Protein AF-A0A6M0HWT9-F1 (afdb_monomer_lite)

Structure (mmCIF, N/CA/C/O backbone):
data_AF-A0A6M0HWT9-F1
#
_entry.id   AF-A0A6M0HWT9-F1
#
loop_
_atom_site.group_PDB
_atom_site.id
_atom_site.type_symbol
_atom_site.label_atom_id
_atom_site.label_alt_id
_atom_site.label_comp_id
_atom_site.label_asym_id
_atom_site.label_entity_id
_atom_site.label_seq_id
_atom_site.pdbx_PDB_ins_code
_atom_site.Cartn_x
_atom_site.Cartn_y
_atom_site.Cartn_z
_atom_site.occupancy
_atom_site.B_iso_or_equiv
_atom_site.auth_seq_id
_atom_site.auth_comp_id
_atom_site.auth_asym_id
_atom_site.auth_atom_id
_atom_site.pdbx_PDB_model_num
ATOM 1 N N . MET A 1 1 ? -15.357 2.278 -11.676 1.00 47.81 1 MET A N 1
ATOM 2 C CA . MET A 1 1 ? -15.151 2.379 -13.143 1.00 47.81 1 MET A CA 1
ATOM 3 C C . MET A 1 1 ? -14.505 1.081 -13.588 1.00 47.81 1 MET A C 1
ATOM 5 O O . MET A 1 1 ? -13.721 0.536 -12.830 1.00 47.81 1 MET A O 1
ATOM 9 N N . GLY A 1 2 ? -14.953 0.528 -14.715 1.00 47.91 2 GLY A N 1
ATOM 10 C CA . GLY A 1 2 ? -14.759 -0.881 -15.056 1.00 47.91 2 GLY A CA 1
ATOM 11 C C . GLY A 1 2 ? -13.309 -1.276 -15.316 1.00 47.91 2 GLY A C 1
ATOM 12 O O . GLY A 1 2 ? -12.551 -0.529 -15.932 1.00 47.91 2 GLY A O 1
ATOM 13 N N . 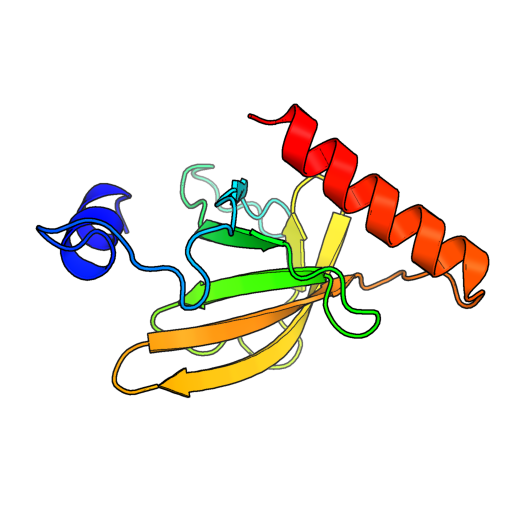LEU A 1 3 ? -12.996 -2.506 -14.904 1.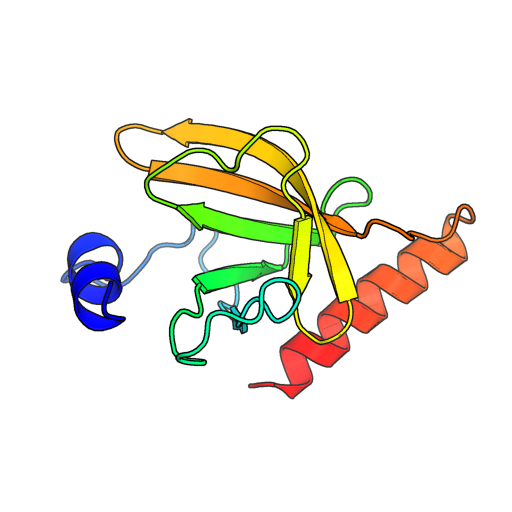00 55.16 3 LEU A N 1
ATOM 14 C CA . LEU A 1 3 ? -11.732 -3.218 -15.082 1.00 55.16 3 LEU A CA 1
ATOM 15 C C . LEU A 1 3 ? -11.163 -3.057 -16.500 1.00 55.16 3 LEU A C 1
ATOM 17 O O . LEU A 1 3 ? -9.961 -2.952 -16.644 1.00 55.16 3 LEU A O 1
ATOM 21 N N . THR A 1 4 ? -12.010 -2.945 -17.528 1.00 51.66 4 THR A N 1
ATOM 22 C CA . THR A 1 4 ? -11.645 -2.729 -18.938 1.00 51.66 4 THR A CA 1
ATOM 23 C C . THR A 1 4 ? -11.154 -1.328 -19.286 1.00 51.66 4 THR A C 1
ATOM 25 O O . THR A 1 4 ? -10.267 -1.232 -20.120 1.00 51.66 4 THR A O 1
ATOM 28 N N . LEU A 1 5 ? -11.685 -0.250 -18.696 1.00 54.03 5 LEU A N 1
ATOM 29 C CA . LEU A 1 5 ? -11.184 1.111 -18.947 1.00 54.03 5 LEU A CA 1
ATOM 30 C C . LEU A 1 5 ? -9.840 1.305 -18.243 1.00 54.03 5 LEU A C 1
ATOM 32 O O . LEU A 1 5 ? -8.897 1.833 -18.825 1.00 54.03 5 LEU A O 1
ATOM 36 N N . ASP A 1 6 ? -9.733 0.763 -17.033 1.00 49.78 6 ASP A N 1
ATOM 37 C CA . ASP A 1 6 ? -8.466 0.658 -16.326 1.00 49.78 6 ASP A CA 1
ATOM 38 C C . ASP A 1 6 ? -7.499 -0.259 -17.104 1.00 49.78 6 ASP A C 1
ATOM 40 O O . ASP A 1 6 ? -6.336 0.071 -17.266 1.00 49.78 6 ASP A O 1
ATOM 44 N N . HIS A 1 7 ? -7.964 -1.337 -17.736 1.00 48.91 7 HIS A N 1
ATOM 45 C CA . HIS A 1 7 ? -7.139 -2.181 -18.612 1.00 48.91 7 HIS A CA 1
ATOM 46 C C . HIS A 1 7 ? -6.912 -1.619 -20.027 1.00 48.91 7 HIS A C 1
ATOM 48 O O . HIS A 1 7 ? -6.130 -2.195 -20.758 1.00 48.91 7 HIS A O 1
ATOM 54 N N . LEU A 1 8 ? -7.561 -0.532 -20.448 1.00 46.06 8 LEU A N 1
ATOM 55 C CA . LEU A 1 8 ? -7.330 0.131 -21.747 1.00 46.06 8 LEU A CA 1
ATOM 56 C C . LEU A 1 8 ? -6.438 1.361 -21.592 1.00 46.06 8 LEU A C 1
ATOM 58 O O . LEU A 1 8 ? -5.646 1.681 -22.474 1.00 46.06 8 LEU A O 1
ATOM 62 N N . ILE A 1 9 ? -6.581 2.061 -20.466 1.00 48.38 9 ILE A N 1
ATOM 63 C CA . ILE A 1 9 ? -5.789 3.240 -20.133 1.00 48.38 9 ILE A CA 1
ATOM 64 C C . ILE A 1 9 ? -4.528 2.851 -19.339 1.00 48.38 9 ILE A C 1
ATOM 66 O O . ILE A 1 9 ? -3.483 3.479 -19.500 1.00 48.38 9 ILE A O 1
ATOM 70 N N . PHE A 1 10 ? -4.588 1.788 -18.525 1.00 49.56 10 PHE A N 1
ATOM 71 C CA . PHE A 1 10 ? -3.445 1.225 -17.788 1.00 49.56 10 PHE A CA 1
ATOM 72 C C . PHE A 1 10 ? -2.962 -0.125 -18.330 1.00 49.56 10 PHE A C 1
ATOM 74 O O . PHE A 1 10 ? -1.791 -0.467 -18.155 1.00 49.56 10 PHE A O 1
ATOM 81 N N . GLY A 1 11 ? -3.812 -0.881 -19.026 1.00 38.84 11 GLY A N 1
ATOM 82 C CA . GLY A 1 11 ? -3.373 -1.976 -19.888 1.00 38.84 11 GLY A CA 1
ATOM 83 C C . GLY A 1 11 ? -3.080 -1.403 -21.268 1.00 38.84 11 GLY A C 1
ATOM 84 O O . GLY A 1 11 ? -3.934 -1.169 -22.114 1.00 38.84 11 GLY A O 1
ATOM 85 N N . ASN A 1 12 ? -1.813 -1.081 -21.456 1.00 42.34 12 ASN A N 1
ATOM 86 C CA . ASN A 1 12 ? -1.285 -0.622 -22.721 1.00 42.34 12 ASN A CA 1
ATOM 87 C C . ASN A 1 12 ? -1.710 -1.632 -23.811 1.00 42.34 12 ASN A C 1
ATOM 89 O O . ASN A 1 12 ? -1.603 -2.836 -23.587 1.00 42.34 12 ASN A O 1
ATOM 93 N N . GLY A 1 13 ? -2.055 -1.192 -25.024 1.00 42.50 13 GLY A N 1
ATOM 94 C CA . GLY A 1 13 ? -2.100 -2.080 -26.204 1.00 42.50 13 GLY A CA 1
ATOM 95 C C . GLY A 1 13 ? -0.775 -2.832 -26.463 1.00 42.50 13 GLY A C 1
ATOM 96 O O . GLY A 1 13 ? -0.649 -3.521 -27.464 1.00 42.50 13 GLY A O 1
ATOM 97 N N . HIS A 1 14 ? 0.207 -2.660 -25.566 1.00 35.62 14 HIS A N 1
ATOM 98 C CA . HIS A 1 14 ? 1.416 -3.430 -25.291 1.00 35.62 14 HIS A CA 1
ATOM 99 C C . HIS A 1 14 ? 1.591 -3.604 -23.752 1.00 35.62 14 HIS A C 1
ATOM 101 O O . HIS A 1 14 ? 2.438 -2.932 -23.163 1.00 35.62 14 HIS A O 1
ATOM 107 N N . GLY A 1 15 ? 0.727 -4.400 -23.100 1.00 32.81 15 GLY A N 1
ATOM 108 C CA . GLY A 1 15 ? 0.473 -4.521 -21.644 1.00 32.81 15 GLY A CA 1
ATOM 109 C C . GLY A 1 15 ? 1.622 -4.222 -20.655 1.00 32.81 15 G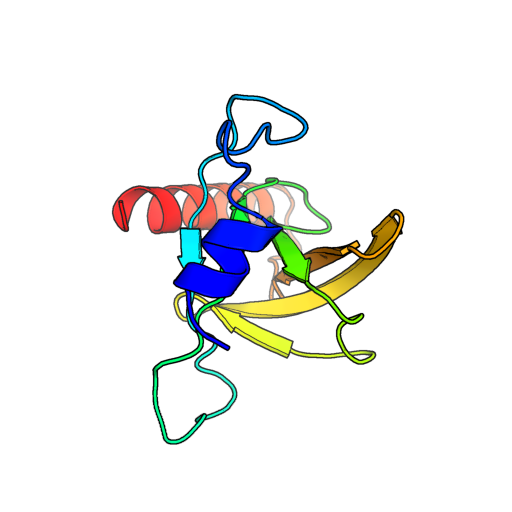LY A C 1
ATOM 110 O O . GLY A 1 15 ? 2.779 -4.530 -20.906 1.00 32.81 15 GLY A O 1
ATOM 111 N N . MET A 1 16 ? 1.270 -3.594 -19.521 1.00 50.06 16 MET A N 1
ATOM 112 C CA . MET A 1 16 ? 2.131 -3.027 -18.457 1.00 50.06 16 MET A CA 1
ATOM 113 C C . MET A 1 16 ? 3.622 -3.425 -18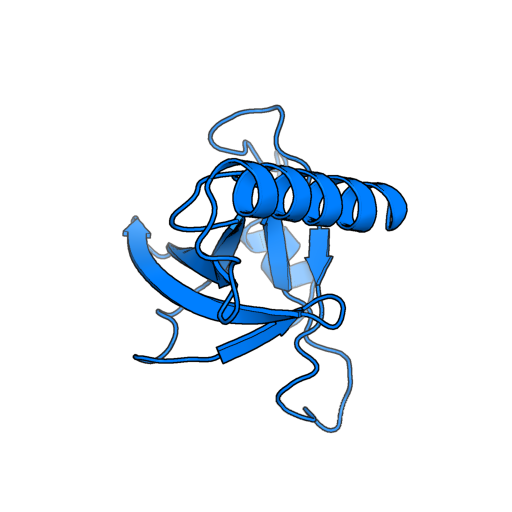.428 1.00 50.06 16 MET A C 1
ATOM 115 O O . MET A 1 16 ? 3.984 -4.526 -18.023 1.00 50.06 16 MET A O 1
ATOM 119 N N . LYS A 1 17 ? 4.495 -2.419 -18.590 1.00 36.66 17 LYS A N 1
ATOM 120 C CA . LYS A 1 17 ? 5.693 -2.316 -17.744 1.00 36.66 17 LYS A CA 1
ATOM 121 C C . LYS A 1 17 ? 5.253 -1.815 -16.368 1.00 36.66 17 LYS A C 1
ATOM 123 O O . LYS A 1 17 ? 4.976 -0.626 -16.201 1.00 36.66 17 LYS A O 1
ATOM 128 N N . SER A 1 18 ? 5.251 -2.686 -15.362 1.00 42.09 18 SER A N 1
ATOM 129 C CA . SER A 1 18 ? 5.617 -2.215 -14.022 1.00 42.09 18 SER A CA 1
ATOM 130 C C . SER A 1 18 ? 6.982 -1.508 -14.145 1.00 42.09 18 SER A C 1
ATOM 132 O O . SER A 1 18 ? 7.803 -1.955 -14.952 1.00 42.09 18 SER A O 1
ATOM 134 N N . PRO A 1 19 ? 7.275 -0.427 -13.394 1.00 44.19 19 PRO A N 1
ATOM 135 C CA . PRO A 1 19 ? 8.615 0.170 -13.388 1.00 44.19 19 PRO A CA 1
ATOM 136 C C . PRO A 1 19 ? 9.728 -0.871 -13.153 1.00 44.19 19 PRO A C 1
ATOM 138 O O . PRO A 1 19 ? 10.854 -0.674 -13.595 1.00 44.19 19 PRO A O 1
ATOM 141 N N . TYR A 1 20 ? 9.368 -2.001 -12.530 1.00 46.97 20 TYR A N 1
ATOM 142 C CA . TYR A 1 20 ? 10.154 -3.224 -12.412 1.00 46.97 20 TYR A CA 1
ATOM 143 C C . TYR A 1 20 ? 9.330 -4.400 -12.945 1.00 46.97 20 TYR A C 1
ATOM 145 O O . TYR A 1 20 ? 8.298 -4.729 -12.365 1.00 46.97 20 TYR A O 1
ATOM 153 N N . PHE A 1 21 ? 9.753 -5.024 -14.039 1.00 46.69 21 PHE A N 1
ATOM 154 C CA . PHE A 1 21 ? 9.044 -6.100 -14.748 1.00 46.69 21 PHE A CA 1
ATOM 155 C C . PHE A 1 21 ? 8.675 -7.360 -13.921 1.00 46.69 21 PHE A C 1
ATOM 157 O O . PHE A 1 21 ? 8.037 -8.249 -14.470 1.00 46.69 21 PHE A O 1
ATOM 164 N N . ASP A 1 22 ? 8.987 -7.414 -12.621 1.00 54.94 22 ASP A N 1
ATOM 165 C CA . ASP A 1 22 ? 8.732 -8.549 -11.716 1.00 54.94 22 ASP A CA 1
ATOM 166 C C . ASP A 1 22 ? 7.570 -8.352 -10.718 1.00 54.94 22 ASP A C 1
ATOM 168 O O . ASP A 1 22 ? 7.293 -9.231 -9.897 1.00 54.94 22 ASP A O 1
ATOM 172 N N . ASN A 1 23 ? 6.878 -7.207 -10.724 1.00 62.09 23 ASN A N 1
ATOM 173 C CA . ASN A 1 23 ? 5.878 -6.941 -9.683 1.00 62.09 23 ASN A CA 1
ATOM 174 C C . ASN A 1 23 ? 4.532 -7.615 -9.981 1.00 62.09 23 ASN A C 1
ATOM 176 O O . ASN A 1 23 ? 3.836 -7.254 -10.930 1.00 62.09 23 ASN A O 1
ATOM 180 N N . ARG A 1 24 ? 4.138 -8.545 -9.105 1.00 73.06 24 ARG A N 1
ATOM 181 C CA . ARG A 1 24 ? 2.798 -9.148 -9.077 1.00 73.06 24 ARG A CA 1
ATOM 182 C C . ARG A 1 24 ? 1.742 -8.091 -8.754 1.00 73.06 24 ARG A C 1
ATOM 184 O O . ARG A 1 24 ? 1.935 -7.267 -7.855 1.00 73.06 24 ARG A O 1
ATOM 191 N N . LEU A 1 25 ? 0.637 -8.138 -9.495 1.00 79.94 25 LEU A N 1
ATOM 192 C CA . LEU A 1 25 ? -0.526 -7.283 -9.295 1.00 79.94 25 LEU A CA 1
ATOM 193 C C . LEU A 1 25 ? -1.638 -8.080 -8.626 1.00 79.94 25 LEU A C 1
ATOM 195 O O . LEU A 1 25 ? -2.027 -9.136 -9.115 1.00 79.94 25 LEU A O 1
ATOM 199 N N . TYR A 1 26 ? -2.165 -7.531 -7.541 1.00 80.44 26 TYR A N 1
ATOM 200 C CA . TYR A 1 26 ? -3.258 -8.097 -6.766 1.00 80.44 26 TYR A CA 1
ATOM 201 C C . TYR A 1 26 ? -4.498 -7.236 -6.964 1.00 80.44 26 TYR A C 1
ATOM 203 O O . TYR A 1 26 ? -4.445 -6.011 -6.819 1.00 80.44 26 TYR A O 1
ATOM 211 N N . TRP A 1 27 ? -5.619 -7.869 -7.299 1.00 82.44 27 TRP A N 1
ATOM 212 C CA . TRP A 1 27 ? -6.916 -7.205 -7.321 1.00 82.44 27 TRP A CA 1
ATOM 213 C C . TRP A 1 27 ? -7.522 -7.264 -5.920 1.00 82.44 27 TRP A C 1
ATOM 215 O O . TRP A 1 27 ? -8.006 -8.313 -5.500 1.00 82.44 27 TRP A O 1
ATOM 225 N N . LEU A 1 28 ? -7.469 -6.151 -5.186 1.00 83.81 28 LEU A N 1
ATOM 226 C CA . LEU A 1 28 ? -7.979 -6.083 -3.814 1.00 83.81 28 LEU A CA 1
ATOM 227 C C . LEU A 1 28 ? -9.221 -5.203 -3.755 1.00 83.81 28 LEU A C 1
ATOM 229 O O . LEU A 1 28 ? -9.264 -4.119 -4.343 1.00 83.81 28 LEU A O 1
ATOM 233 N N . VAL A 1 29 ? -10.222 -5.676 -3.022 1.00 82.75 29 VAL A N 1
ATOM 234 C CA . VAL A 1 29 ? -11.462 -4.947 -2.754 1.00 82.75 29 VAL A CA 1
ATOM 235 C C . VAL A 1 29 ? -11.354 -4.313 -1.376 1.00 82.75 29 VAL A C 1
ATOM 237 O O . VAL A 1 29 ? -10.967 -4.981 -0.422 1.00 82.75 29 VAL A O 1
ATOM 240 N N . ASP A 1 30 ? -11.674 -3.023 -1.296 1.00 82.62 30 ASP A N 1
ATOM 241 C CA . ASP A 1 30 ? -11.781 -2.314 -0.023 1.00 82.62 30 ASP A CA 1
ATOM 242 C C . ASP A 1 30 ? -13.091 -2.701 0.671 1.00 82.62 30 ASP A C 1
ATOM 244 O O . ASP A 1 30 ? -14.172 -2.437 0.143 1.00 82.62 30 ASP A O 1
ATOM 248 N N . THR A 1 31 ? -12.989 -3.338 1.835 1.00 79.38 31 THR A N 1
ATOM 249 C CA . THR A 1 31 ? -14.134 -3.793 2.636 1.00 79.38 31 THR A CA 1
ATOM 250 C C . THR A 1 31 ? -14.495 -2.838 3.776 1.00 79.38 31 THR A C 1
ATOM 252 O O . THR A 1 31 ? -15.570 -2.977 4.360 1.00 79.38 31 THR A O 1
ATOM 255 N N . LEU A 1 32 ? -13.661 -1.827 4.066 1.00 73.00 32 LEU A N 1
ATOM 256 C CA . LEU A 1 32 ? -13.858 -0.898 5.192 1.00 73.00 32 LEU A CA 1
ATOM 257 C C . LEU A 1 32 ? -15.072 -0.003 4.961 1.00 73.00 32 LEU A C 1
ATOM 259 O O . LEU A 1 32 ? -15.867 0.290 5.855 1.00 73.00 32 LEU A O 1
ATOM 263 N N . ARG A 1 33 ? -15.206 0.459 3.720 1.00 62.59 33 ARG A N 1
ATOM 264 C CA . ARG A 1 33 ? -16.432 1.061 3.232 1.00 62.59 33 ARG A CA 1
ATOM 265 C C . ARG A 1 33 ? -17.244 -0.093 2.686 1.00 62.59 33 ARG A C 1
ATOM 267 O O . ARG A 1 33 ? -16.866 -0.663 1.673 1.00 62.59 33 ARG A O 1
ATOM 274 N N . GLN A 1 34 ? -18.371 -0.413 3.313 1.00 51.00 34 GLN A N 1
ATOM 275 C CA . GLN A 1 34 ? -19.443 -1.140 2.638 1.00 51.00 34 GLN A CA 1
ATOM 276 C C . GLN A 1 34 ? -19.896 -0.314 1.417 1.00 51.00 34 GLN A C 1
ATOM 278 O O . GLN A 1 34 ? -20.934 0.347 1.441 1.00 51.00 34 GLN A O 1
ATOM 283 N N . GLU A 1 35 ? -19.111 -0.285 0.338 1.00 48.78 35 GLU A N 1
ATOM 284 C CA . GLU A 1 35 ? -19.628 0.072 -0.968 1.00 48.78 35 GLU A CA 1
ATOM 285 C C . GLU A 1 35 ? -20.627 -1.028 -1.298 1.00 48.78 35 GLU A C 1
ATOM 287 O O . GLU A 1 35 ? -20.275 -2.177 -1.559 1.00 48.78 35 GLU A O 1
ATOM 292 N N . ARG A 1 36 ? -21.897 -0.632 -1.217 1.00 44.34 36 ARG A N 1
ATOM 293 C CA . ARG A 1 36 ? -23.152 -1.383 -1.354 1.00 44.34 36 ARG A CA 1
ATOM 294 C C . ARG A 1 36 ? -23.276 -2.240 -2.628 1.00 44.34 36 ARG A C 1
ATOM 296 O O . ARG A 1 36 ? -24.340 -2.792 -2.872 1.00 44.34 36 ARG A O 1
ATOM 303 N N . ASP A 1 37 ? -22.216 -2.333 -3.425 1.00 49.44 37 ASP A N 1
ATOM 304 C CA . ASP A 1 37 ? -22.160 -3.017 -4.711 1.00 49.44 37 ASP A CA 1
ATOM 305 C C . ASP A 1 37 ? -20.979 -4.005 -4.833 1.00 49.44 37 ASP A C 1
ATOM 307 O O . ASP A 1 37 ? -20.897 -4.705 -5.832 1.00 49.44 37 ASP A O 1
ATOM 311 N N . GLY A 1 38 ? -20.057 -4.096 -3.855 1.00 50.28 38 GLY A N 1
ATOM 312 C CA . GLY A 1 38 ? -19.025 -5.153 -3.782 1.00 50.28 38 GLY A CA 1
ATOM 313 C C . GLY A 1 38 ? -18.110 -5.318 -5.012 1.00 50.28 38 GLY A C 1
ATOM 314 O O . GLY A 1 38 ? -17.474 -6.357 -5.166 1.00 50.28 38 GLY A O 1
ATOM 315 N N . ARG A 1 39 ? -18.070 -4.333 -5.920 1.00 53.25 39 ARG A N 1
ATOM 316 C CA . ARG A 1 39 ? -17.563 -4.496 -7.299 1.00 53.25 39 ARG A CA 1
ATOM 317 C C . ARG A 1 39 ? -16.359 -3.627 -7.669 1.00 53.25 39 ARG A C 1
ATOM 319 O O . ARG A 1 39 ? -15.783 -3.842 -8.732 1.00 53.25 39 ARG A O 1
ATOM 326 N N . ASN A 1 40 ? -15.947 -2.672 -6.834 1.00 65.88 40 ASN A N 1
ATOM 327 C CA . ASN A 1 40 ? -14.828 -1.773 -7.146 1.00 65.88 40 ASN A CA 1
ATOM 328 C C . ASN A 1 40 ? -13.546 -2.197 -6.414 1.00 65.88 40 ASN A C 1
ATOM 330 O O . ASN A 1 40 ? -13.145 -1.587 -5.423 1.00 65.88 40 ASN A O 1
ATOM 334 N N . GLY A 1 41 ? -12.893 -3.246 -6.912 1.00 72.88 41 GLY A N 1
ATOM 335 C CA . GLY A 1 41 ? -11.503 -3.509 -6.547 1.00 72.88 41 GLY A CA 1
ATOM 336 C C . GLY A 1 41 ? -10.546 -2.513 -7.206 1.00 72.88 41 GLY A C 1
ATOM 337 O O . GLY A 1 41 ? -10.912 -1.781 -8.127 1.00 72.88 41 GLY A O 1
ATOM 338 N N . ARG A 1 42 ? -9.312 -2.464 -6.709 1.00 80.75 42 ARG A N 1
ATOM 339 C CA . ARG A 1 42 ? -8.206 -1.716 -7.317 1.00 80.75 42 ARG A CA 1
ATOM 340 C C . ARG A 1 42 ? -7.001 -2.632 -7.474 1.00 80.75 42 ARG A C 1
ATOM 342 O O . ARG A 1 42 ? -6.877 -3.639 -6.776 1.00 80.75 42 ARG A O 1
ATOM 349 N N . LEU A 1 43 ? -6.108 -2.267 -8.388 1.00 83.88 43 LEU A N 1
ATOM 350 C CA . LEU A 1 43 ? -4.838 -2.960 -8.573 1.00 83.88 43 LEU A CA 1
ATOM 351 C C . LEU A 1 43 ? -3.817 -2.482 -7.541 1.00 83.88 43 LEU A C 1
ATOM 353 O O . LEU A 1 43 ? -3.565 -1.281 -7.410 1.00 83.88 43 LEU A O 1
ATOM 357 N N . TYR A 1 44 ? -3.207 -3.446 -6.860 1.00 85.81 44 TYR A N 1
ATOM 358 C CA . TYR A 1 44 ? -2.156 -3.230 -5.880 1.00 85.81 44 TYR A CA 1
ATOM 359 C C . TYR A 1 44 ? -0.899 -4.020 -6.231 1.00 85.81 44 TYR A C 1
ATOM 361 O O . TYR A 1 44 ? -0.970 -5.143 -6.716 1.00 85.81 44 TYR A O 1
ATOM 369 N N . THR A 1 45 ? 0.262 -3.460 -5.922 1.00 87.88 45 THR A N 1
ATOM 370 C CA . THR A 1 45 ? 1.552 -4.154 -5.929 1.00 87.88 45 THR A CA 1
ATOM 371 C C . THR A 1 45 ? 2.105 -4.213 -4.516 1.00 87.88 45 THR A C 1
ATOM 373 O O . THR A 1 45 ? 2.056 -3.220 -3.787 1.00 87.88 45 THR A O 1
ATOM 376 N N . TYR A 1 46 ? 2.683 -5.350 -4.148 1.00 88.00 46 TYR A N 1
ATOM 377 C CA . TYR A 1 46 ? 3.424 -5.488 -2.898 1.00 88.00 46 TYR A CA 1
ATOM 378 C C . TYR A 1 46 ? 4.805 -4.826 -3.016 1.00 88.00 46 TYR A C 1
ATOM 380 O O . TYR A 1 46 ? 5.521 -5.076 -3.984 1.00 88.00 46 TYR A O 1
ATOM 388 N N . MET A 1 47 ? 5.191 -4.005 -2.035 1.00 85.50 47 MET A N 1
ATOM 389 C CA . MET A 1 47 ? 6.481 -3.292 -2.021 1.00 85.50 47 MET A CA 1
ATOM 390 C C . MET A 1 47 ? 7.348 -3.555 -0.778 1.00 85.50 47 MET A C 1
ATOM 392 O O . MET A 1 47 ? 8.488 -3.103 -0.741 1.00 85.50 47 MET A O 1
ATOM 396 N N . GLY A 1 48 ? 6.839 -4.298 0.214 1.00 82.69 48 GLY A N 1
ATOM 397 C CA . GLY A 1 48 ? 7.622 -4.872 1.321 1.00 82.69 48 GLY A CA 1
ATOM 398 C C . GLY A 1 48 ? 8.419 -3.907 2.207 1.00 82.69 48 GLY A C 1
ATOM 399 O O . GLY A 1 48 ? 9.319 -4.354 2.911 1.00 82.69 48 GLY A O 1
ATOM 400 N N . GLY A 1 49 ? 8.137 -2.603 2.178 1.00 82.62 49 GLY A N 1
ATOM 401 C CA . GLY A 1 49 ? 8.822 -1.627 3.023 1.00 82.62 49 GLY A CA 1
ATOM 402 C C . GLY A 1 49 ? 8.252 -1.597 4.442 1.00 82.62 49 GLY A C 1
ATOM 403 O O . GLY A 1 49 ? 7.094 -1.941 4.653 1.00 82.62 49 GLY A O 1
ATOM 404 N N . PHE A 1 50 ? 9.027 -1.113 5.416 1.00 77.31 50 PHE A N 1
ATOM 405 C CA . PHE A 1 50 ? 8.532 -0.880 6.784 1.00 77.31 50 PHE A CA 1
ATOM 406 C C . PHE A 1 50 ? 7.491 0.246 6.853 1.00 77.31 50 PHE A C 1
ATOM 408 O O . PHE A 1 50 ? 6.547 0.172 7.631 1.00 77.31 50 PHE A O 1
ATOM 415 N N . GLY A 1 51 ? 7.639 1.274 6.011 1.00 83.00 51 GLY A N 1
ATOM 416 C CA . GLY A 1 51 ? 6.715 2.410 5.964 1.00 83.00 51 GLY A CA 1
ATOM 417 C C . GLY A 1 51 ? 5.472 2.179 5.106 1.00 83.00 51 GLY A C 1
ATOM 418 O O . GLY A 1 51 ? 4.449 2.791 5.366 1.00 83.00 51 GLY A O 1
ATOM 419 N N . ALA A 1 52 ? 5.537 1.309 4.096 1.00 88.75 52 ALA A N 1
ATOM 420 C CA . ALA A 1 52 ? 4.402 0.979 3.240 1.00 88.75 52 ALA A CA 1
ATOM 421 C C . ALA A 1 52 ? 4.570 -0.423 2.654 1.00 88.75 52 ALA A C 1
ATOM 423 O O . ALA A 1 52 ? 5.650 -0.785 2.181 1.00 88.75 52 ALA A O 1
ATOM 424 N N . GLN A 1 53 ? 3.493 -1.202 2.668 1.00 92.19 53 GLN A N 1
ATOM 425 C CA . GLN A 1 53 ? 3.504 -2.601 2.238 1.00 92.19 53 GLN A CA 1
ATOM 426 C C . GLN A 1 53 ? 2.839 -2.771 0.874 1.00 92.19 53 GLN A C 1
ATOM 428 O O . GLN A 1 53 ? 3.231 -3.651 0.106 1.00 92.19 53 GLN A O 1
ATOM 433 N N . LEU A 1 54 ? 1.883 -1.897 0.553 1.00 90.62 54 LEU A N 1
ATOM 434 C CA . LEU A 1 54 ? 1.125 -1.920 -0.688 1.00 90.62 54 LEU A CA 1
ATOM 435 C C . LEU A 1 54 ? 1.277 -0.605 -1.448 1.00 90.62 54 LEU A C 1
ATOM 437 O O . LEU A 1 54 ? 1.433 0.466 -0.865 1.00 90.62 54 LEU A O 1
ATOM 441 N N . ARG A 1 55 ? 1.177 -0.697 -2.768 1.00 90.00 55 ARG A N 1
ATOM 442 C CA . ARG A 1 55 ? 1.145 0.440 -3.684 1.00 90.00 55 ARG A CA 1
ATOM 443 C C . ARG A 1 55 ? -0.008 0.275 -4.662 1.00 90.00 55 ARG A C 1
ATOM 445 O O . ARG A 1 55 ? -0.150 -0.805 -5.219 1.00 90.00 55 ARG A O 1
ATOM 452 N N . SER A 1 56 ? -0.798 1.320 -4.883 1.00 88.06 56 SER A N 1
ATOM 453 C CA . SER A 1 56 ? -1.850 1.364 -5.905 1.00 88.06 56 SER A CA 1
ATOM 454 C C . SER A 1 56 ? -1.571 2.445 -6.944 1.00 88.06 56 SER A C 1
ATOM 456 O O . SER A 1 56 ? -0.867 3.425 -6.685 1.00 88.06 56 SER A O 1
ATOM 458 N N . PHE A 1 57 ? -2.150 2.266 -8.130 1.00 83.81 57 PHE A N 1
ATOM 459 C CA . PHE A 1 57 ? -2.154 3.273 -9.185 1.00 83.81 57 PHE A CA 1
ATOM 460 C C . PHE A 1 57 ? -3.570 3.818 -9.341 1.00 83.81 57 PHE A C 1
ATOM 462 O O . PHE A 1 57 ? -4.499 3.073 -9.644 1.00 83.81 57 PHE A O 1
ATOM 469 N N . GLU A 1 58 ? -3.737 5.115 -9.104 1.00 83.56 58 GLU A N 1
ATOM 470 C CA . GLU A 1 58 ? -5.039 5.777 -9.041 1.00 83.56 58 GLU A CA 1
ATOM 471 C C . GLU A 1 58 ? -5.061 7.046 -9.899 1.00 83.56 58 GLU A C 1
ATOM 473 O O . GLU A 1 58 ? -4.028 7.629 -10.224 1.00 83.56 58 GLU A O 1
ATOM 478 N N . TRP A 1 59 ? -6.255 7.501 -10.272 1.00 80.12 59 TRP A N 1
ATOM 479 C CA . TRP A 1 59 ? -6.444 8.765 -10.998 1.00 80.12 59 TRP A CA 1
ATOM 480 C C . TRP A 1 59 ? -6.328 9.993 -10.087 1.00 80.12 59 TRP A C 1
ATOM 482 O O . TRP A 1 59 ? -5.866 11.072 -10.475 1.00 80.12 59 TRP A O 1
ATOM 492 N N . THR A 1 60 ? -6.755 9.830 -8.841 1.00 84.94 60 THR A N 1
ATOM 493 C CA . THR A 1 60 ? -6.837 10.891 -7.843 1.00 84.94 60 THR A CA 1
ATOM 494 C C . THR A 1 60 ? -6.021 10.518 -6.625 1.00 84.94 60 THR A C 1
ATOM 496 O O . THR A 1 60 ? -5.884 9.341 -6.305 1.00 84.94 60 THR A O 1
ATOM 499 N N . HIS A 1 61 ? -5.504 11.527 -5.926 1.00 87.06 61 HIS A N 1
ATOM 500 C CA . HIS A 1 61 ? -4.865 11.289 -4.642 1.00 87.06 61 HIS A CA 1
ATOM 501 C C . HIS A 1 61 ? -5.870 10.690 -3.653 1.00 87.06 61 HIS A C 1
ATOM 503 O O . HIS A 1 61 ? -7.022 11.145 -3.630 1.00 87.06 61 HIS A O 1
ATOM 509 N N . PRO A 1 62 ? -5.453 9.706 -2.836 1.00 89.31 62 PRO A N 1
ATOM 510 C CA . PRO A 1 62 ? -6.251 9.298 -1.694 1.00 89.31 62 PRO A CA 1
ATOM 511 C C . PRO A 1 62 ? -6.454 10.506 -0.779 1.00 89.31 62 PRO A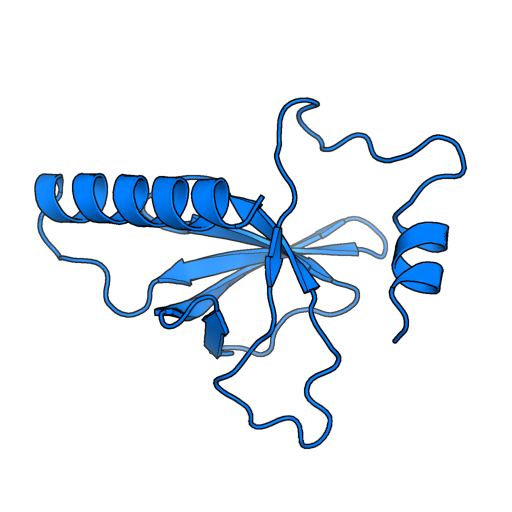 C 1
ATOM 513 O O . PRO A 1 62 ? -5.606 11.404 -0.698 1.00 89.31 62 PRO A O 1
ATOM 516 N N . ARG A 1 63 ? -7.595 10.555 -0.094 1.00 88.25 63 ARG A N 1
ATOM 517 C CA . ARG A 1 63 ? -7.862 11.640 0.854 1.00 88.25 63 ARG A CA 1
ATOM 518 C C . ARG A 1 63 ? -6.840 11.586 2.000 1.00 88.25 63 ARG A C 1
ATOM 520 O O . ARG A 1 63 ? -6.384 10.499 2.362 1.00 88.25 63 ARG A O 1
ATOM 527 N N . PRO A 1 64 ? -6.490 12.728 2.613 1.00 83.94 64 PRO A N 1
ATOM 528 C CA . PRO A 1 64 ? -5.658 12.729 3.811 1.00 83.94 64 PRO A CA 1
ATOM 529 C C . PRO A 1 64 ? -6.258 11.822 4.893 1.00 83.94 64 PRO A C 1
ATOM 531 O O . PRO A 1 64 ? -7.438 11.945 5.220 1.00 83.94 64 PRO A O 1
ATOM 534 N N . GLY A 1 65 ? -5.457 10.889 5.411 1.00 86.50 65 GLY A N 1
ATOM 535 C CA . GLY A 1 65 ? -5.903 9.908 6.404 1.00 86.50 65 GLY A CA 1
ATOM 536 C C . GLY A 1 65 ? -6.883 8.856 5.876 1.00 86.50 65 GLY A C 1
ATOM 537 O O . GLY A 1 65 ? -7.517 8.179 6.683 1.00 86.50 65 GLY A O 1
ATOM 538 N N . GLU A 1 66 ? -7.036 8.713 4.554 1.00 89.31 66 GLU A N 1
ATOM 539 C CA . GLU A 1 66 ? -7.868 7.665 3.966 1.00 89.31 66 GLU A CA 1
ATOM 540 C C . GLU A 1 66 ? -7.393 6.288 4.417 1.00 89.31 66 GLU A C 1
ATOM 542 O O . GLU A 1 66 ? -6.202 5.978 4.365 1.00 89.31 66 GLU A O 1
ATOM 547 N N . ARG A 1 67 ? -8.351 5.469 4.849 1.00 91.44 67 ARG A N 1
ATOM 548 C CA . ARG A 1 67 ? -8.121 4.095 5.272 1.00 91.44 67 ARG A CA 1
ATOM 549 C C . ARG A 1 67 ? -8.917 3.139 4.409 1.00 91.44 67 ARG A C 1
ATOM 551 O O . ARG A 1 67 ? -9.993 3.502 3.931 1.00 91.44 67 ARG A O 1
ATOM 558 N N . ARG A 1 68 ? -8.372 1.943 4.226 1.00 89.06 68 ARG A N 1
ATOM 559 C CA . ARG A 1 68 ? -8.967 0.851 3.458 1.00 89.06 68 ARG A CA 1
ATOM 560 C C . ARG A 1 68 ? -8.742 -0.456 4.187 1.00 89.06 68 ARG A C 1
ATOM 562 O O . ARG A 1 68 ? -7.691 -0.643 4.792 1.00 89.06 68 ARG A O 1
ATOM 569 N N . GLU A 1 69 ? -9.701 -1.357 4.102 1.00 89.38 69 GLU A N 1
ATOM 570 C CA . GLU A 1 69 ? -9.554 -2.717 4.608 1.00 89.38 69 GLU A CA 1
ATOM 571 C C . GLU A 1 69 ? -9.337 -3.605 3.398 1.00 89.38 69 GLU A C 1
ATOM 573 O O . GLU A 1 69 ? -10.202 -3.729 2.538 1.00 89.38 69 GLU A O 1
ATOM 578 N N . LEU A 1 70 ? -8.130 -4.136 3.278 1.00 86.62 70 LEU A N 1
ATOM 579 C CA . LEU A 1 70 ? -7.693 -4.918 2.135 1.00 86.62 70 LEU A CA 1
ATOM 580 C C . LEU A 1 70 ? -7.244 -6.262 2.680 1.00 86.62 70 LEU A C 1
ATOM 582 O O . LEU A 1 70 ? -6.376 -6.305 3.548 1.00 86.62 70 LEU A O 1
ATOM 586 N N . ASN A 1 71 ? -7.837 -7.350 2.190 1.00 84.44 71 ASN A N 1
ATOM 587 C CA . ASN A 1 71 ? -7.541 -8.692 2.693 1.00 84.44 71 ASN A CA 1
ATOM 588 C C . ASN A 1 71 ? -7.651 -8.787 4.238 1.00 84.44 71 ASN A C 1
ATOM 590 O O . ASN A 1 71 ? -6.731 -9.224 4.924 1.00 84.44 71 ASN A O 1
ATOM 594 N N . GLY A 1 72 ? -8.744 -8.267 4.809 1.00 84.25 72 GLY A N 1
ATOM 595 C CA . GLY A 1 72 ? -8.992 -8.309 6.258 1.00 84.25 72 GLY A CA 1
ATOM 596 C C . GLY A 1 72 ? -8.026 -7.481 7.118 1.00 84.25 72 GLY A C 1
ATOM 597 O O . GLY A 1 72 ? -8.053 -7.584 8.343 1.00 84.25 72 GLY A O 1
ATOM 598 N N . ARG A 1 73 ? -7.167 -6.661 6.501 1.00 89.50 73 ARG A N 1
ATOM 599 C CA . ARG A 1 73 ? -6.171 -5.818 7.174 1.00 89.50 73 ARG A CA 1
ATOM 600 C C . ARG A 1 73 ? -6.433 -4.348 6.867 1.00 89.50 73 ARG A C 1
ATOM 602 O O . ARG A 1 73 ? -6.711 -3.981 5.728 1.00 89.50 73 ARG A O 1
ATOM 609 N N . GLU A 1 74 ? -6.310 -3.49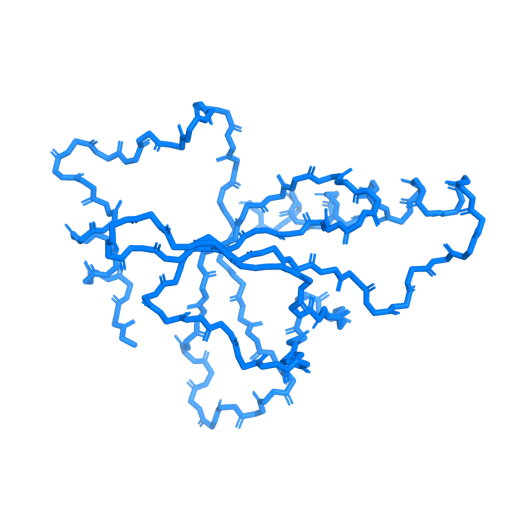0 7.876 1.00 92.31 74 GLU A N 1
ATOM 610 C CA . GLU A 1 74 ? -6.509 -2.046 7.723 1.00 92.31 74 GLU A CA 1
ATOM 611 C C . GLU A 1 74 ? -5.209 -1.360 7.279 1.00 92.31 74 GLU A C 1
ATOM 613 O O . GLU A 1 74 ? -4.174 -1.436 7.949 1.00 92.31 74 GLU A O 1
ATOM 618 N N . TYR A 1 75 ? -5.287 -0.636 6.167 1.00 92.69 75 TYR A N 1
ATOM 619 C CA . TYR A 1 75 ? -4.216 0.174 5.611 1.00 92.69 75 TYR A CA 1
ATOM 620 C C . TYR A 1 75 ? -4.608 1.647 5.587 1.00 92.69 75 TYR A C 1
ATOM 622 O O . TYR A 1 75 ? -5.762 1.990 5.344 1.00 92.69 75 TYR A O 1
ATOM 630 N N . ILE A 1 76 ? -3.634 2.528 5.780 1.00 93.50 76 ILE A N 1
ATOM 631 C CA . ILE A 1 76 ? -3.771 3.979 5.682 1.00 93.50 76 ILE A CA 1
ATOM 632 C C . ILE A 1 76 ? -2.912 4.513 4.539 1.00 93.50 76 ILE A C 1
ATOM 634 O O . ILE A 1 76 ? -1.811 4.018 4.287 1.00 93.50 76 ILE A O 1
ATOM 638 N N . ALA A 1 77 ? -3.416 5.530 3.842 1.00 93.12 77 ALA A N 1
ATOM 639 C CA . ALA A 1 77 ? -2.646 6.260 2.848 1.00 93.12 77 ALA A CA 1
ATOM 640 C C . ALA A 1 77 ? -1.404 6.873 3.515 1.00 93.12 77 ALA A C 1
ATOM 642 O O . ALA A 1 77 ? -1.516 7.717 4.404 1.00 93.12 77 ALA A O 1
ATOM 643 N N . PHE A 1 78 ? -0.223 6.426 3.091 1.00 92.00 78 PHE A N 1
ATOM 644 C CA . PHE A 1 78 ? 1.060 6.827 3.663 1.00 92.00 78 PHE A CA 1
ATOM 645 C C . PHE A 1 78 ? 1.676 7.988 2.892 1.00 92.00 78 PHE A C 1
ATOM 647 O O . PHE A 1 78 ? 2.054 9.013 3.452 1.00 92.00 78 PHE A O 1
ATOM 654 N N . SER A 1 79 ? 1.757 7.834 1.577 1.00 90.69 79 SER A N 1
ATOM 655 C CA . SER A 1 79 ? 2.229 8.873 0.678 1.00 90.69 79 SER A CA 1
ATOM 656 C C . SER A 1 79 ? 1.561 8.709 -0.673 1.00 90.69 79 SER A C 1
ATOM 658 O O . SER A 1 79 ? 1.054 7.642 -1.018 1.00 90.69 79 SER A O 1
ATOM 660 N N . SER A 1 80 ? 1.522 9.787 -1.442 1.00 91.00 80 SER A N 1
ATOM 661 C CA . SER A 1 80 ? 1.107 9.695 -2.830 1.00 91.00 80 SER A CA 1
ATOM 662 C C . SER A 1 80 ? 1.840 10.717 -3.678 1.00 91.00 80 SER A C 1
ATOM 664 O O . SER A 1 80 ? 2.067 11.850 -3.255 1.00 91.00 80 SER A O 1
ATOM 666 N N . THR A 1 81 ? 2.213 10.316 -4.882 1.00 89.12 81 THR A N 1
ATOM 667 C CA . THR A 1 81 ? 2.939 11.151 -5.836 1.00 89.12 81 THR A CA 1
ATOM 668 C C . THR A 1 81 ? 2.276 11.058 -7.193 1.00 89.12 81 THR A C 1
ATOM 670 O O . THR A 1 81 ? 1.952 9.979 -7.686 1.00 89.12 81 THR A O 1
ATOM 673 N N . ARG A 1 82 ? 2.059 12.215 -7.818 1.00 84.38 82 ARG A N 1
ATOM 674 C CA . ARG A 1 82 ? 1.514 12.284 -9.169 1.00 84.38 82 ARG A CA 1
ATOM 675 C C . ARG A 1 82 ? 2.647 12.272 -10.188 1.00 84.38 82 ARG A C 1
ATOM 677 O O . ARG A 1 82 ? 3.565 13.081 -10.113 1.00 84.38 82 ARG A O 1
ATOM 684 N N . SER A 1 83 ? 2.541 11.385 -11.166 1.00 78.81 83 SER A N 1
ATOM 685 C CA . SER A 1 83 ? 3.346 11.381 -12.379 1.00 78.81 83 SER A CA 1
ATOM 686 C C . SER A 1 83 ? 2.404 11.517 -13.570 1.00 78.81 83 SER A C 1
ATOM 688 O O . SER A 1 83 ? 1.603 10.621 -13.847 1.00 78.81 83 SER A O 1
ATOM 690 N N . TRP A 1 84 ? 2.469 12.667 -14.245 1.00 79.06 84 TRP A N 1
ATOM 691 C CA . TRP A 1 84 ? 1.529 13.049 -15.302 1.00 79.06 84 TRP A CA 1
ATOM 692 C C . TRP A 1 84 ? 0.070 12.964 -14.825 1.00 79.06 84 TRP A C 1
ATOM 694 O O . TRP A 1 84 ? -0.331 13.717 -13.939 1.00 79.06 84 TRP A O 1
ATOM 704 N N . LEU A 1 85 ? -0.724 12.054 -15.386 1.00 78.44 85 LEU A N 1
ATOM 705 C CA . LEU A 1 85 ? -2.138 11.874 -15.049 1.00 78.44 85 LEU A CA 1
ATOM 706 C C . LEU A 1 85 ? -2.369 10.812 -13.963 1.00 78.44 85 LEU A C 1
ATOM 708 O O . LEU A 1 85 ? -3.498 10.633 -13.518 1.00 78.44 85 LEU A O 1
ATOM 712 N N . ARG A 1 86 ? -1.315 10.108 -13.536 1.00 77.12 86 ARG A N 1
ATOM 713 C CA . ARG A 1 86 ? -1.396 8.965 -12.624 1.00 77.12 86 ARG A CA 1
ATOM 714 C C . ARG A 1 86 ? -0.895 9.336 -11.240 1.00 77.12 86 ARG A C 1
ATOM 716 O O . ARG A 1 86 ? 0.126 10.004 -11.107 1.00 77.12 86 ARG A O 1
ATOM 723 N N . VAL A 1 87 ? -1.565 8.842 -10.214 1.00 85.19 87 VAL A N 1
ATOM 724 C CA . VAL A 1 87 ? -1.122 8.903 -8.826 1.00 85.19 87 VAL A CA 1
ATOM 725 C C . VAL A 1 87 ? -0.625 7.528 -8.401 1.00 85.19 87 VAL A C 1
ATOM 727 O O . VAL A 1 87 ? -1.345 6.540 -8.498 1.00 85.19 87 VAL A O 1
ATOM 730 N N . ASP A 1 88 ? 0.623 7.473 -7.957 1.00 88.38 88 ASP A N 1
ATOM 731 C CA . ASP A 1 88 ? 1.178 6.352 -7.207 1.00 88.38 88 ASP A CA 1
ATOM 732 C C . ASP A 1 88 ? 0.851 6.604 -5.734 1.00 88.38 88 ASP A C 1
ATOM 734 O O . ASP A 1 88 ? 1.209 7.655 -5.199 1.00 88.38 88 ASP A O 1
ATOM 738 N N . ALA A 1 89 ? 0.094 5.707 -5.110 1.00 90.62 89 ALA A N 1
ATOM 739 C CA . ALA A 1 89 ? -0.282 5.816 -3.709 1.00 90.62 89 ALA A CA 1
ATOM 740 C C . ALA A 1 89 ? 0.308 4.645 -2.926 1.00 90.62 89 ALA A C 1
ATOM 742 O O . ALA A 1 89 ? 0.043 3.482 -3.228 1.00 90.62 89 ALA A O 1
ATOM 743 N N . ALA A 1 90 ? 1.095 4.962 -1.902 1.00 92.38 90 ALA A N 1
ATOM 744 C CA . ALA A 1 90 ? 1.650 4.001 -0.967 1.00 92.38 90 ALA A CA 1
ATOM 745 C C . ALA A 1 90 ? 0.728 3.855 0.249 1.00 92.38 90 ALA A C 1
ATOM 747 O O . ALA A 1 90 ? 0.222 4.843 0.786 1.00 92.38 90 ALA A O 1
ATOM 748 N N . TRP A 1 91 ? 0.552 2.618 0.701 1.00 93.00 91 TRP A N 1
ATOM 749 C CA . TRP A 1 91 ? -0.356 2.239 1.776 1.00 93.00 91 TRP A CA 1
ATOM 750 C C . TRP A 1 91 ? 0.403 1.505 2.879 1.00 93.00 91 TRP A C 1
ATOM 752 O O . TRP A 1 91 ? 1.098 0.513 2.628 1.00 93.00 91 TRP A O 1
ATOM 762 N N . ALA A 1 92 ? 0.253 2.004 4.102 1.00 93.88 92 ALA A N 1
ATOM 763 C CA . ALA A 1 92 ? 0.871 1.471 5.309 1.00 93.88 92 ALA A CA 1
ATOM 764 C C . ALA A 1 92 ? -0.148 0.697 6.137 1.00 93.88 92 ALA A C 1
ATOM 766 O O . ALA A 1 92 ? -1.277 1.148 6.295 1.00 93.88 92 ALA A O 1
ATOM 767 N N . LEU A 1 93 ? 0.248 -0.437 6.702 1.00 93.44 93 LEU A N 1
ATOM 768 C CA . LEU A 1 93 ? -0.550 -1.158 7.683 1.00 93.44 93 LEU A CA 1
ATOM 769 C C . LEU A 1 93 ? -0.733 -0.284 8.935 1.00 93.44 93 LEU A C 1
ATOM 771 O O . LEU A 1 93 ? 0.243 0.217 9.492 1.00 93.44 93 LEU A O 1
ATOM 775 N N . VAL A 1 94 ? -1.974 -0.116 9.398 1.00 91.00 94 VAL A N 1
ATOM 776 C CA . VAL A 1 94 ? -2.286 0.758 10.548 1.00 91.00 94 VAL A CA 1
ATOM 777 C C . VAL A 1 94 ? -1.720 0.209 11.860 1.00 91.00 94 VAL A C 1
ATOM 779 O O . VAL A 1 94 ? -1.291 0.976 12.719 1.00 91.00 94 VAL A O 1
ATOM 782 N N . ARG A 1 95 ? -1.722 -1.116 12.028 1.00 88.25 95 ARG A N 1
ATOM 783 C CA . ARG A 1 95 ? -1.314 -1.802 13.264 1.00 88.25 95 ARG A CA 1
ATOM 784 C C . ARG A 1 95 ? -0.054 -2.636 13.055 1.00 88.25 95 ARG A C 1
ATOM 786 O O . ARG A 1 95 ? -0.046 -3.826 13.349 1.00 88.25 95 ARG A O 1
ATOM 793 N N . MET A 1 96 ? 0.995 -2.020 12.512 1.00 87.38 96 MET A N 1
ATOM 794 C CA . MET A 1 96 ? 2.295 -2.685 12.423 1.00 87.38 96 MET A CA 1
ATOM 795 C C . MET A 1 96 ? 2.854 -2.936 13.836 1.00 87.38 96 MET A C 1
ATOM 797 O O . MET A 1 96 ? 2.837 -2.007 14.652 1.00 87.38 96 MET A O 1
ATOM 801 N N . PRO A 1 97 ? 3.353 -4.148 14.140 1.00 88.31 97 PRO A N 1
ATOM 802 C CA . PRO A 1 97 ? 4.043 -4.409 15.396 1.00 88.31 97 PRO A CA 1
ATOM 803 C C . PRO A 1 97 ? 5.236 -3.457 15.598 1.00 88.31 97 PRO A C 1
ATOM 805 O O . PRO A 1 97 ? 5.933 -3.138 14.632 1.00 88.31 97 PRO A O 1
ATOM 808 N N . PRO A 1 98 ? 5.493 -2.989 16.832 1.00 85.06 98 PRO A N 1
ATOM 809 C CA . PRO A 1 98 ? 6.596 -2.070 17.110 1.00 85.06 98 PRO A CA 1
ATOM 810 C C . PRO A 1 98 ? 7.971 -2.756 17.058 1.00 85.06 98 PRO A C 1
ATOM 812 O O . PRO A 1 98 ? 8.981 -2.080 16.859 1.00 85.06 98 PRO A O 1
ATOM 815 N N . GLY A 1 99 ? 8.032 -4.080 17.247 1.00 90.50 99 GLY A N 1
ATOM 816 C CA . GLY A 1 99 ? 9.267 -4.855 17.155 1.00 90.50 99 GLY A CA 1
ATOM 817 C C . GLY A 1 99 ? 9.710 -5.059 15.706 1.00 90.50 99 GLY A C 1
ATOM 818 O O . GLY A 1 99 ? 8.901 -5.409 14.854 1.00 90.50 99 GLY A O 1
ATOM 819 N N . LEU A 1 100 ? 11.005 -4.887 15.416 1.00 86.50 100 LEU A N 1
ATOM 820 C CA . LEU A 1 100 ? 11.546 -5.069 14.058 1.00 86.50 100 LEU A CA 1
ATOM 821 C C . LEU A 1 100 ? 11.353 -6.497 13.533 1.00 86.50 100 LEU A C 1
ATOM 823 O O . LEU A 1 100 ? 10.994 -6.680 12.371 1.00 86.50 100 LEU A O 1
ATOM 827 N N . ASP A 1 101 ? 11.574 -7.504 14.378 1.00 90.31 101 ASP A N 1
ATOM 828 C CA . ASP A 1 101 ? 11.414 -8.911 13.995 1.00 90.31 101 ASP A CA 1
ATOM 829 C C . ASP A 1 101 ? 9.945 -9.263 13.751 1.00 90.31 101 ASP A C 1
ATOM 831 O O . ASP A 1 101 ? 9.615 -9.918 12.762 1.00 90.31 101 ASP A O 1
ATOM 835 N N . GLU A 1 102 ? 9.056 -8.755 14.603 1.00 89.81 102 GLU A N 1
ATOM 836 C CA . GLU A 1 102 ? 7.607 -8.916 14.474 1.00 89.81 102 GLU A CA 1
ATOM 837 C C . GLU A 1 102 ? 7.085 -8.210 13.218 1.00 89.81 102 GLU A C 1
ATOM 839 O O . GLU A 1 102 ? 6.342 -8.805 12.444 1.00 89.81 102 GLU A O 1
ATOM 844 N N . ALA A 1 103 ? 7.532 -6.980 12.952 1.00 88.00 103 ALA A N 1
ATOM 845 C CA . ALA A 1 103 ? 7.189 -6.243 11.740 1.00 88.00 103 ALA A CA 1
ATOM 846 C C . ALA A 1 103 ? 7.692 -6.961 10.479 1.00 88.00 103 ALA A C 1
ATOM 848 O O . ALA A 1 103 ? 6.973 -7.053 9.487 1.00 88.00 103 ALA A O 1
ATOM 849 N N . ASN A 1 104 ? 8.904 -7.522 10.508 1.00 89.38 104 ASN A N 1
ATOM 850 C CA . ASN A 1 104 ? 9.426 -8.330 9.406 1.00 89.38 104 ASN A CA 1
ATOM 851 C C . ASN A 1 104 ? 8.602 -9.602 9.176 1.00 89.38 104 ASN A C 1
ATOM 853 O O . ASN A 1 104 ? 8.334 -9.958 8.025 1.00 89.38 104 ASN A O 1
ATOM 857 N N . ALA A 1 105 ? 8.210 -10.293 10.248 1.00 91.62 105 ALA A N 1
ATOM 858 C CA . ALA A 1 105 ? 7.343 -11.463 10.167 1.00 91.62 105 ALA A CA 1
ATOM 859 C C . ALA A 1 105 ? 5.974 -11.092 9.579 1.00 91.62 105 ALA A C 1
ATOM 861 O O . ALA A 1 105 ? 5.500 -11.765 8.665 1.00 91.62 105 ALA A O 1
ATOM 862 N N . GLU A 1 106 ? 5.404 -9.972 10.017 1.00 90.69 106 GLU A N 1
ATOM 863 C CA . GLU A 1 106 ? 4.123 -9.453 9.541 1.00 90.69 106 GLU A CA 1
ATOM 864 C C . GLU A 1 106 ? 4.170 -9.083 8.053 1.00 90.69 106 GLU A C 1
ATOM 866 O O . GLU A 1 106 ? 3.302 -9.469 7.272 1.00 90.69 106 GLU A O 1
ATOM 871 N N . ILE A 1 107 ? 5.230 -8.399 7.619 1.00 91.00 107 ILE A N 1
ATOM 872 C CA . ILE A 1 107 ? 5.463 -8.048 6.212 1.00 91.00 107 ILE A CA 1
ATOM 873 C C . ILE A 1 107 ? 5.553 -9.312 5.340 1.00 91.00 107 ILE A C 1
ATOM 875 O O . ILE A 1 107 ? 4.969 -9.365 4.253 1.00 91.00 107 ILE A O 1
ATOM 879 N N . ARG A 1 108 ? 6.241 -10.359 5.818 1.00 89.88 108 ARG A N 1
ATOM 880 C CA . ARG A 1 108 ? 6.305 -11.658 5.126 1.00 89.88 108 ARG A CA 1
ATOM 881 C C . ARG A 1 108 ? 4.948 -12.360 5.092 1.00 89.88 108 ARG A C 1
ATOM 883 O O . ARG A 1 108 ? 4.619 -12.936 4.058 1.00 89.88 108 ARG A O 1
ATOM 890 N N . ALA A 1 109 ? 4.169 -12.291 6.171 1.00 90.81 109 ALA A N 1
ATOM 891 C CA . ALA A 1 109 ? 2.821 -12.851 6.227 1.00 90.81 109 ALA A CA 1
ATOM 892 C C . ALA A 1 109 ? 1.894 -12.177 5.206 1.00 90.81 109 ALA A C 1
ATOM 894 O O . ALA A 1 109 ? 1.258 -12.874 4.421 1.00 90.81 109 ALA A O 1
ATOM 895 N N . ILE A 1 110 ? 1.919 -10.839 5.114 1.00 89.31 110 ILE A N 1
ATOM 896 C CA . ILE A 1 110 ? 1.182 -10.079 4.088 1.00 89.31 110 ILE A CA 1
ATOM 897 C C . ILE A 1 110 ? 1.531 -10.586 2.690 1.00 89.31 110 ILE A C 1
ATOM 899 O O . ILE A 1 110 ? 0.643 -10.835 1.879 1.00 89.31 110 ILE A O 1
ATOM 903 N N . LYS A 1 111 ? 2.825 -10.748 2.392 1.00 89.19 111 LYS A N 1
ATOM 904 C CA . LYS A 1 111 ? 3.262 -11.257 1.089 1.00 89.19 111 LYS A CA 1
ATOM 905 C C . LYS A 1 111 ? 2.715 -12.660 0.817 1.00 89.19 111 LYS A C 1
ATOM 907 O O . LYS A 1 111 ? 2.204 -12.894 -0.271 1.00 89.19 111 LYS A O 1
ATOM 912 N N . ALA A 1 112 ? 2.827 -13.566 1.786 1.00 88.56 112 ALA A N 1
ATOM 913 C CA . ALA A 1 112 ? 2.371 -14.945 1.647 1.00 88.56 112 ALA A CA 1
ATOM 914 C C . ALA A 1 112 ? 0.852 -15.038 1.436 1.00 88.56 112 ALA A C 1
ATOM 916 O O . ALA A 1 112 ? 0.405 -15.803 0.589 1.00 88.56 112 ALA A O 1
ATOM 917 N N . GLU A 1 113 ? 0.067 -14.234 2.158 1.00 87.81 113 GLU A N 1
ATOM 918 C CA . GLU A 1 113 ? -1.387 -14.160 1.985 1.00 87.81 113 GLU A CA 1
ATOM 919 C C . GLU A 1 113 ? -1.766 -13.648 0.594 1.00 87.81 113 GLU A C 1
ATOM 921 O O . GLU A 1 113 ? -2.606 -14.248 -0.067 1.00 87.81 113 GLU A O 1
ATOM 926 N N . LEU A 1 114 ? -1.118 -12.577 0.126 1.00 85.31 114 LEU A N 1
ATOM 927 C CA . LEU A 1 114 ? -1.335 -12.045 -1.221 1.00 85.31 114 LEU A CA 1
ATOM 928 C C . LEU A 1 114 ? -0.958 -13.066 -2.301 1.00 85.31 114 LEU A C 1
ATOM 930 O O . LEU A 1 114 ? -1.682 -13.224 -3.279 1.00 85.31 114 LEU A O 1
ATOM 934 N N . ASP A 1 115 ? 0.157 -13.775 -2.117 1.00 82.75 115 ASP A N 1
ATOM 935 C CA . ASP A 1 115 ? 0.608 -14.821 -3.037 1.00 82.75 115 ASP A CA 1
ATOM 936 C C . ASP A 1 115 ? -0.340 -16.038 -3.045 1.00 82.75 115 ASP A C 1
ATOM 938 O O . ASP A 1 115 ? -0.459 -16.689 -4.077 1.00 82.75 115 ASP A O 1
ATOM 942 N N . ALA A 1 116 ? -1.040 -16.329 -1.941 1.00 82.50 116 ALA A N 1
ATOM 943 C CA . ALA A 1 116 ? -2.034 -17.404 -1.851 1.00 82.50 116 ALA A CA 1
ATOM 944 C C . ALA A 1 116 ? -3.387 -17.066 -2.513 1.00 82.50 116 ALA A C 1
ATOM 946 O O . ALA A 1 116 ? -4.233 -17.947 -2.657 1.00 82.50 116 ALA A O 1
ATOM 947 N N . MET A 1 117 ? -3.609 -15.803 -2.889 1.00 73.06 117 MET A N 1
ATOM 948 C CA . MET A 1 117 ? -4.815 -15.353 -3.601 1.00 73.06 117 MET A CA 1
ATOM 949 C C . MET A 1 117 ? -4.731 -15.506 -5.124 1.00 73.06 117 MET A C 1
ATOM 951 O O . MET A 1 117 ? -5.726 -15.251 -5.806 1.00 73.06 117 MET A O 1
ATOM 955 N N . LEU A 1 118 ? -3.551 -15.848 -5.648 1.00 66.50 118 LEU A N 1
ATOM 956 C CA . LEU A 1 118 ? -3.278 -16.059 -7.072 1.00 66.50 118 LEU A CA 1
ATOM 957 C C . LEU A 1 118 ? -3.466 -17.529 -7.453 1.00 66.50 118 LEU A C 1
ATOM 959 O O . LEU A 1 118 ? -4.004 -17.761 -8.559 1.00 66.50 118 LEU A O 1
#

Radius of gyration: 14.38 Å; chains: 1; bounding box: 35×30×43 Å

Sequence (118 aa):
MGLTLDHLIFGNGHGMKSPYFDNRLYWLVDTLRQERDGRNGRLYTYMGGFGAQLRSFEWTHPRPGERRELNGREYIAFSSTRSWLRVDAAWALVRMPPGLDEANAEIRAIKAELDAML

pLDDT: mean 76.2, std 17.65, range [32.81, 93.88]

Foldseek 3Di:
DDPVVCCPVQQDVVGDDPVPNPWDWFFWDFPVPPPVPSHDTFIWTADLDLQFGIKGKDQDDADQQDWTQTPNFIWTFRDWDDDPRIIITTIHGPDQDPDPVSNNVVSVVVVVSRVVVD

Secondary structure (DSSP, 8-state):
--HHHHHHHTS-TT----SSTT--EEEEE--SS--TTS--EEEEEE---SS-SEEEEESSPPPTT-EEEETTEEEEEEEEEEETTEEEEEEEETT--SSHHHHHHHHHHHHHHHHTT-